Protein AF-A0A661Y9J4-F1 (afdb_monomer)

Mean predicted aligned error: 5.29 Å

pLDDT: mean 91.97, std 9.34, range [61.75, 98.62]

Nearest PDB structures (foldseek):
  5n5e-assembly1_e  TM=8.883E-01  e=1.388E-02  Pyrococcus furiosus COM1
  3k6c-assembly1_A  TM=7.823E-01  e=3.727E-01  Nitrosomonas europaea
  6sv1-assembly1_I  TM=7.881E-01  e=6.707E-01  Rhodospirillum rubrum
  5l8f-assembly1_C  TM=7.891E-01  e=9.541E-01  Rhodospirillum rubrum ATCC 11170
  7ytj-assembly1_A  TM=4.724E-01  e=3.276E+00  Saccharomyces cerevisiae

Solvent-accessible surface area (backbone atoms only — not comparable to full-atom values): 5798 Å² total; per-residue (Å²): 132,57,71,69,60,50,52,54,53,51,45,54,51,48,42,51,48,30,57,48,49,22,53,48,26,47,49,49,22,74,70,44,87,47,66,47,56,18,50,54,24,44,50,54,23,54,52,28,52,56,51,34,54,51,44,51,49,38,44,54,42,30,73,75,70,73,42,74,75,97,76,78,80,77,71,89,74,74,56,66,62,58,55,52,31,52,53,51,44,50,54,52,51,54,52,52,51,50,52,53,52,64,75,72,109

Sequence (105 aa):
MDTKDKVIEVLKTAILIERRGKAFYAQAARQSKSEATRQIFEMMAEEEEAHISFLEEQFRNYVANHEFTSGYSVPEEDDSEVERLIGQVKNEIDAAGYEAAAISA

Radius of gyration: 19.56 Å; Cα contacts (8 Å, |Δi|>4): 69; chains: 1; bounding box: 42×23×64 Å

Secondary structure (DSSP, 8-state):
--HHHHHHHHHHHHHHHHHHHHHHHHHHHHH-S-HHHHHHHHHHHHHHHHHHHHHHHHHHHHHHHS---S--------THHHHHHHHHHHHHHHHHHHHHHHHT-

Foldseek 3Di:
DDPLVVVLVVLVVQLVVLVVLLVVLCVQLVVDPDPLSNVVSNVSSVVSVVVNVQSVQQNVCCVVPVDGDPDDDPPPDPCPSVVVSVVVVVVVVVVVVVVVVVVVD

Structure (mmCIF, N/CA/C/O backbone):
data_AF-A0A661Y9J4-F1
#
_entry.id   AF-A0A661Y9J4-F1
#
loop_
_atom_site.group_PDB
_atom_site.id
_atom_site.type_symbol
_atom_site.label_atom_id
_atom_site.label_alt_id
_atom_site.label_comp_id
_atom_site.label_asym_id
_atom_site.label_entity_id
_atom_site.label_seq_id
_atom_site.pdbx_PDB_ins_code
_atom_site.Cartn_x
_atom_site.Cartn_y
_atom_site.Cartn_z
_atom_s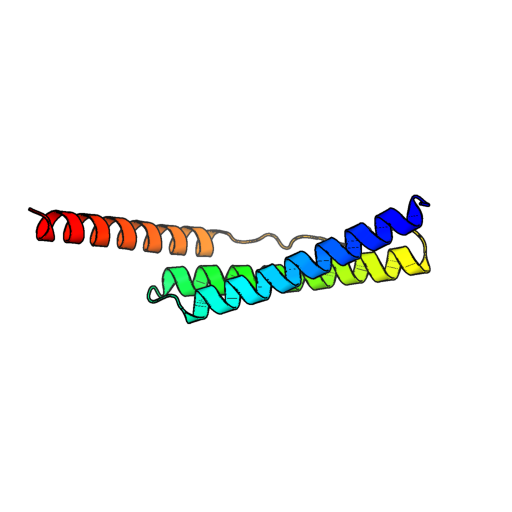ite.occupancy
_atom_site.B_iso_or_equiv
_atom_site.auth_seq_id
_atom_site.auth_comp_id
_atom_site.auth_asym_id
_atom_site.auth_atom_id
_atom_site.pdbx_PDB_model_num
ATOM 1 N N . MET A 1 1 ? 29.491 -2.198 -13.630 1.00 62.72 1 MET A N 1
ATOM 2 C CA . MET A 1 1 ? 28.054 -2.452 -13.841 1.00 62.72 1 MET A CA 1
ATOM 3 C C . MET A 1 1 ? 27.502 -1.281 -14.619 1.00 62.72 1 MET A C 1
ATOM 5 O O . MET A 1 1 ? 27.678 -0.154 -14.156 1.00 62.72 1 MET A O 1
ATOM 9 N N . ASP A 1 2 ? 26.970 -1.549 -15.810 1.00 86.12 2 ASP A N 1
ATOM 10 C CA . ASP A 1 2 ? 26.423 -0.529 -16.706 1.00 86.12 2 ASP A CA 1
ATOM 11 C C . ASP A 1 2 ? 25.211 0.154 -16.043 1.00 86.12 2 ASP A C 1
ATOM 13 O O . ASP A 1 2 ? 24.526 -0.438 -15.206 1.00 86.12 2 ASP A O 1
ATOM 17 N N . THR A 1 3 ? 24.957 1.419 -16.368 1.00 85.31 3 THR A N 1
ATOM 18 C CA . THR A 1 3 ? 23.806 2.172 -15.849 1.00 85.31 3 THR A CA 1
ATOM 19 C C . THR A 1 3 ? 22.494 1.497 -16.246 1.00 85.31 3 THR A C 1
ATOM 21 O O . THR A 1 3 ? 21.569 1.450 -15.439 1.00 85.31 3 THR A O 1
ATOM 24 N N . LYS A 1 4 ? 22.439 0.896 -17.440 1.00 87.44 4 LYS A N 1
ATOM 25 C CA . LYS A 1 4 ? 21.280 0.132 -17.919 1.00 87.44 4 LYS A CA 1
ATOM 26 C C . LYS A 1 4 ? 20.967 -1.067 -17.023 1.00 87.44 4 LYS A C 1
ATOM 28 O O . LYS A 1 4 ? 19.818 -1.245 -16.624 1.00 87.44 4 LYS A 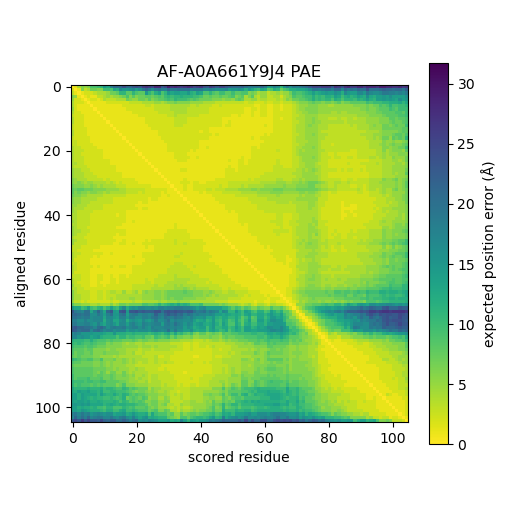O 1
ATOM 33 N N . ASP A 1 5 ? 21.994 -1.827 -16.638 1.00 90.56 5 ASP A N 1
ATOM 34 C CA . ASP A 1 5 ? 21.846 -2.969 -15.728 1.00 90.56 5 ASP A CA 1
ATOM 35 C C . ASP A 1 5 ? 21.308 -2.518 -14.368 1.00 90.56 5 ASP A C 1
ATOM 37 O O . ASP A 1 5 ? 20.441 -3.165 -13.788 1.00 90.56 5 ASP A O 1
ATOM 41 N N . LYS A 1 6 ? 21.778 -1.369 -13.864 1.00 95.31 6 LYS A N 1
ATOM 42 C CA . LYS A 1 6 ? 21.294 -0.820 -12.590 1.00 95.31 6 LYS A CA 1
ATOM 43 C C . LYS A 1 6 ? 19.815 -0.456 -12.645 1.00 95.31 6 LYS A C 1
ATOM 45 O O . LYS A 1 6 ? 19.101 -0.752 -11.694 1.00 95.31 6 LYS A O 1
ATOM 50 N N . VAL A 1 7 ? 19.350 0.165 -13.730 1.00 96.25 7 VAL A N 1
ATOM 51 C CA . VAL A 1 7 ? 17.932 0.538 -13.864 1.00 96.25 7 VAL A CA 1
ATOM 52 C C . VAL A 1 7 ? 17.039 -0.702 -13.897 1.00 96.25 7 VAL A C 1
ATOM 54 O O . VAL A 1 7 ? 16.030 -0.747 -13.196 1.00 96.25 7 VAL A O 1
ATOM 57 N N . ILE A 1 8 ? 17.442 -1.740 -14.633 1.00 97.12 8 ILE A N 1
ATOM 58 C CA . ILE A 1 8 ? 16.733 -3.028 -14.675 1.00 97.12 8 ILE A CA 1
ATOM 59 C C . ILE A 1 8 ? 16.639 -3.645 -13.272 1.00 97.12 8 ILE A C 1
ATOM 61 O O . ILE A 1 8 ? 15.565 -4.091 -12.871 1.00 97.12 8 ILE A O 1
ATOM 65 N N . GLU A 1 9 ? 17.734 -3.661 -12.511 1.00 97.56 9 GLU A N 1
ATOM 66 C CA . GLU A 1 9 ? 17.741 -4.226 -11.156 1.00 97.56 9 GLU A CA 1
ATOM 67 C C . GLU A 1 9 ? 16.900 -3.411 -10.163 1.00 97.56 9 GLU A C 1
ATOM 69 O O . GLU A 1 9 ? 16.209 -3.992 -9.323 1.00 97.56 9 GLU A O 1
ATOM 74 N N . VAL A 1 10 ? 16.884 -2.080 -10.284 1.00 97.88 10 VAL A N 1
ATOM 75 C CA . VAL A 1 10 ? 16.003 -1.217 -9.480 1.00 97.88 10 VAL A CA 1
ATOM 76 C C . VAL A 1 10 ? 14.534 -1.511 -9.781 1.00 97.88 10 VAL A C 1
ATOM 78 O O . VAL A 1 10 ? 13.765 -1.714 -8.847 1.00 97.88 10 VAL A O 1
ATOM 8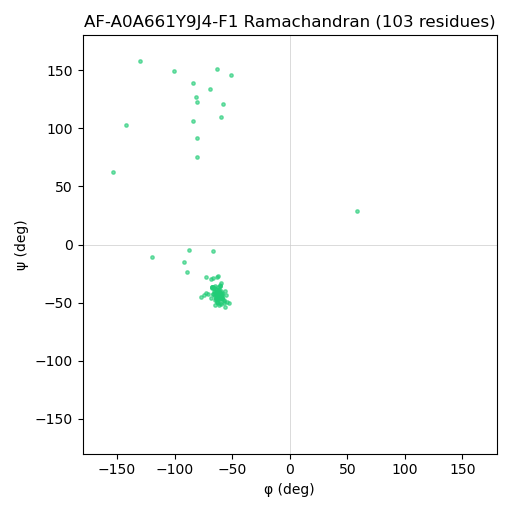1 N N . LEU A 1 11 ? 14.149 -1.620 -11.057 1.00 97.56 11 LEU A N 1
ATOM 82 C CA . LEU A 1 11 ? 12.766 -1.924 -11.442 1.00 97.56 11 LEU A CA 1
ATOM 83 C C . LEU A 1 11 ? 12.321 -3.308 -10.952 1.00 97.56 11 LEU A C 1
ATOM 85 O O . LEU A 1 11 ? 11.239 -3.439 -10.387 1.00 97.56 11 LEU A O 1
ATOM 89 N N . LYS A 1 12 ? 13.170 -4.336 -11.082 1.00 98.19 12 LYS A N 1
ATOM 90 C CA . LYS A 1 12 ? 12.882 -5.670 -10.519 1.00 98.19 12 LYS A CA 1
ATOM 91 C C . LYS A 1 12 ? 12.709 -5.627 -9.004 1.00 98.19 12 LYS A C 1
ATOM 93 O O . LYS A 1 12 ? 11.831 -6.299 -8.467 1.00 98.19 12 LYS A O 1
ATOM 98 N N . THR A 1 13 ? 13.562 -4.864 -8.324 1.00 98.50 13 THR A N 1
ATOM 99 C CA . THR A 1 13 ? 13.502 -4.715 -6.868 1.00 98.50 13 THR A CA 1
ATOM 100 C C . THR A 1 13 ? 12.210 -4.020 -6.452 1.00 98.50 13 THR A C 1
ATOM 102 O O . THR A 1 13 ? 11.547 -4.511 -5.544 1.00 98.50 13 THR A O 1
ATOM 105 N N . ALA A 1 14 ? 11.819 -2.947 -7.144 1.00 98.19 14 ALA A N 1
ATOM 106 C CA . ALA A 1 14 ? 10.564 -2.242 -6.900 1.00 98.19 14 ALA A CA 1
ATOM 107 C C . ALA A 1 14 ? 9.355 -3.175 -7.086 1.00 98.19 14 ALA A C 1
ATOM 109 O O . ALA A 1 14 ? 8.593 -3.365 -6.148 1.00 98.19 14 ALA A O 1
ATOM 110 N N . ILE A 1 15 ? 9.257 -3.886 -8.218 1.00 98.56 15 ILE A N 1
ATOM 111 C CA . ILE A 1 15 ? 8.171 -4.857 -8.472 1.00 98.56 15 ILE A CA 1
ATOM 112 C C . ILE A 1 15 ? 8.099 -5.926 -7.369 1.00 98.56 15 ILE A C 1
ATOM 114 O O . ILE A 1 15 ? 7.017 -6.340 -6.950 1.00 98.56 15 ILE A O 1
ATOM 118 N N . LEU A 1 16 ? 9.250 -6.408 -6.890 1.00 98.62 16 LEU A N 1
ATOM 119 C CA . LEU A 1 16 ? 9.296 -7.386 -5.806 1.00 98.62 16 LEU A CA 1
ATOM 120 C C . LEU A 1 16 ? 8.806 -6.803 -4.473 1.00 98.62 16 LEU A C 1
ATOM 122 O O . LEU A 1 16 ? 8.178 -7.531 -3.703 1.00 98.62 16 LEU A O 1
ATOM 126 N N . ILE A 1 17 ? 9.116 -5.537 -4.188 1.00 98.56 17 ILE A N 1
ATOM 127 C CA . ILE A 1 17 ? 8.626 -4.830 -3.002 1.00 98.56 17 ILE A CA 1
ATOM 128 C C . ILE A 1 17 ? 7.104 -4.706 -3.072 1.00 98.56 17 ILE A C 1
ATOM 130 O O . ILE A 1 17 ? 6.459 -5.177 -2.139 1.00 98.56 17 ILE A O 1
ATOM 134 N N . GLU A 1 18 ? 6.533 -4.252 -4.190 1.00 98.31 18 GLU A N 1
ATOM 135 C CA . GLU A 1 18 ? 5.074 -4.078 -4.292 1.00 98.31 18 GLU A CA 1
ATOM 136 C C . GLU A 1 18 ? 4.329 -5.411 -4.201 1.00 98.31 18 GLU A C 1
ATOM 138 O O . GLU A 1 18 ? 3.343 -5.546 -3.480 1.00 98.31 18 GLU A O 1
ATOM 143 N N . ARG A 1 19 ? 4.852 -6.478 -4.821 1.00 98.56 19 ARG A N 1
ATOM 144 C CA . ARG A 1 19 ? 4.276 -7.829 -4.668 1.00 98.56 19 ARG A CA 1
ATOM 145 C C . ARG A 1 19 ? 4.287 -8.310 -3.216 1.00 98.56 19 ARG A C 1
ATOM 147 O O . ARG A 1 19 ? 3.370 -9.020 -2.796 1.00 98.56 19 ARG A O 1
ATOM 154 N N . ARG A 1 20 ? 5.323 -7.958 -2.447 1.00 98.62 20 ARG A N 1
ATOM 155 C CA . ARG A 1 20 ? 5.387 -8.255 -1.009 1.00 98.62 20 ARG A CA 1
ATOM 156 C C . ARG A 1 20 ? 4.424 -7.371 -0.221 1.00 98.62 20 ARG A C 1
ATOM 158 O O . ARG A 1 20 ? 3.759 -7.909 0.659 1.00 98.62 20 ARG A O 1
ATOM 165 N N . GLY A 1 21 ? 4.327 -6.084 -0.554 1.00 98.44 21 GLY A N 1
ATOM 166 C CA . GLY A 1 21 ? 3.368 -5.134 0.015 1.00 98.44 21 GLY A CA 1
ATOM 167 C C . GLY A 1 21 ? 1.935 -5.627 -0.151 1.00 98.44 21 GLY A C 1
ATOM 168 O O . GLY A 1 21 ? 1.250 -5.871 0.840 1.00 98.44 21 GLY A O 1
ATOM 169 N N . LYS A 1 22 ? 1.534 -5.957 -1.382 1.00 98.56 22 LYS A N 1
ATOM 170 C CA . LYS A 1 22 ? 0.220 -6.536 -1.690 1.00 98.56 22 LYS A CA 1
ATOM 171 C C . LYS A 1 22 ? -0.087 -7.777 -0.854 1.00 98.56 22 LYS A C 1
ATOM 173 O O . LYS A 1 22 ? -1.153 -7.887 -0.249 1.00 98.56 22 LYS A O 1
ATOM 178 N N . ALA A 1 23 ? 0.842 -8.735 -0.808 1.00 98.50 23 ALA A N 1
ATOM 179 C CA . ALA A 1 23 ? 0.658 -9.957 -0.027 1.00 98.50 23 ALA A CA 1
ATOM 180 C C . ALA A 1 23 ? 0.552 -9.673 1.481 1.00 98.50 23 ALA A C 1
ATOM 182 O O . ALA A 1 23 ? -0.253 -10.306 2.170 1.00 98.50 23 ALA A O 1
ATOM 183 N N . PHE A 1 24 ? 1.345 -8.721 1.975 1.00 98.56 24 PHE A N 1
ATOM 184 C CA . PHE A 1 24 ? 1.343 -8.280 3.362 1.00 98.56 24 PHE A CA 1
ATOM 185 C C . PHE A 1 24 ? 0.011 -7.627 3.742 1.00 98.56 24 PHE A C 1
ATOM 187 O O . PHE A 1 24 ? -0.620 -8.084 4.693 1.00 98.56 24 PHE A O 1
ATOM 194 N N . TYR A 1 25 ? -0.467 -6.644 2.976 1.00 98.38 25 TYR A N 1
ATOM 195 C CA . TYR A 1 25 ? -1.739 -5.973 3.244 1.00 98.38 25 TYR A CA 1
ATOM 196 C C . TYR A 1 25 ? -2.928 -6.924 3.115 1.00 98.38 25 TYR A C 1
ATOM 198 O O . TYR A 1 25 ? -3.759 -6.992 4.018 1.00 98.38 25 TYR A O 1
ATOM 206 N N . ALA A 1 26 ? -2.945 -7.794 2.101 1.00 98.38 26 ALA A N 1
ATOM 207 C CA . ALA A 1 26 ? -3.975 -8.825 1.988 1.00 98.38 26 ALA A CA 1
ATOM 208 C C . ALA A 1 26 ? -3.973 -9.788 3.191 1.00 98.38 26 ALA A C 1
ATOM 210 O O . ALA A 1 26 ? -5.020 -10.278 3.616 1.00 98.38 26 ALA A O 1
ATOM 211 N N . GLN A 1 27 ? -2.800 -10.103 3.750 1.00 98.56 27 GLN A N 1
ATOM 212 C CA . GLN A 1 27 ? -2.708 -10.902 4.969 1.00 98.56 27 GLN A CA 1
ATOM 213 C C . GLN A 1 27 ? -3.174 -10.124 6.204 1.00 98.56 27 GLN A C 1
ATOM 215 O O . GLN A 1 27 ? -3.904 -10.692 7.016 1.00 98.56 27 GLN A O 1
ATOM 220 N N . ALA A 1 28 ? -2.787 -8.857 6.337 1.00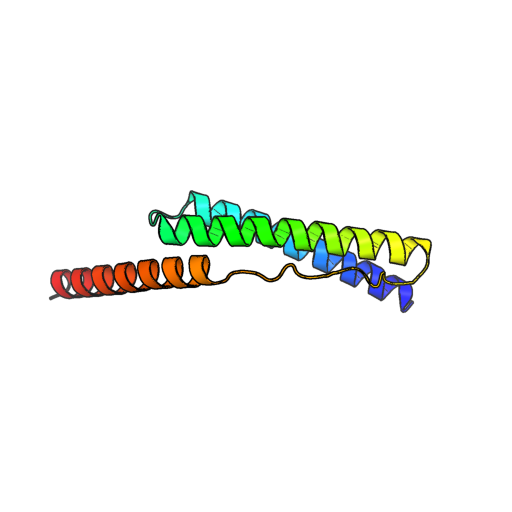 98.19 28 ALA A N 1
ATOM 221 C CA . ALA A 1 28 ? -3.210 -7.985 7.426 1.00 98.19 28 ALA A CA 1
ATOM 222 C C . ALA A 1 28 ? -4.737 -7.808 7.439 1.00 98.19 28 ALA A C 1
ATOM 224 O O . ALA A 1 28 ? -5.360 -7.985 8.486 1.00 98.19 28 ALA A O 1
ATOM 225 N N . ALA A 1 29 ? -5.355 -7.602 6.272 1.00 98.12 29 ALA A N 1
ATOM 226 C CA . ALA A 1 29 ? -6.805 -7.569 6.096 1.00 98.12 29 ALA A CA 1
ATOM 227 C C . ALA A 1 29 ? -7.483 -8.839 6.632 1.00 98.12 29 ALA A C 1
ATOM 229 O O . ALA A 1 29 ? -8.398 -8.760 7.451 1.00 98.12 29 ALA A O 1
ATOM 230 N N . ARG A 1 30 ? -6.985 -10.026 6.247 1.00 98.00 30 ARG A N 1
ATOM 231 C CA . ARG A 1 30 ? -7.522 -11.320 6.716 1.00 98.00 30 ARG A CA 1
ATOM 232 C C . ARG A 1 30 ? -7.378 -11.539 8.223 1.00 98.00 30 ARG A C 1
ATOM 234 O O . ARG A 1 30 ? -8.142 -12.313 8.793 1.00 98.00 30 ARG A O 1
ATOM 241 N N . GLN A 1 31 ? -6.368 -10.940 8.849 1.00 97.69 31 GLN A N 1
ATOM 242 C CA . GLN A 1 31 ? -6.100 -11.087 10.283 1.00 97.69 31 GLN A CA 1
ATOM 243 C C . GLN A 1 31 ? -6.782 -10.007 11.134 1.00 97.69 31 GLN A C 1
ATOM 245 O O . GLN A 1 31 ? -6.887 -10.170 12.352 1.00 97.69 31 GLN A O 1
ATOM 250 N N . SER A 1 32 ? -7.248 -8.921 10.515 1.00 95.94 32 SER A N 1
ATOM 251 C CA . SER A 1 32 ? -7.916 -7.829 11.213 1.00 95.94 32 SER A CA 1
ATOM 252 C C . SER A 1 32 ? -9.283 -8.259 11.743 1.00 95.94 32 SER A C 1
ATOM 254 O O . SER A 1 32 ? -10.096 -8.852 11.036 1.00 95.94 32 SER A O 1
ATOM 256 N N . LYS A 1 33 ? -9.554 -7.909 13.004 1.00 94.56 33 LYS A N 1
ATOM 257 C CA . LYS A 1 33 ? -10.879 -8.057 13.627 1.00 94.56 33 LYS A CA 1
ATOM 258 C C . LYS A 1 33 ? -11.766 -6.828 13.418 1.00 94.56 33 LYS A C 1
ATOM 260 O O . LYS A 1 33 ? -12.982 -6.950 13.491 1.00 94.56 33 LYS A O 1
ATOM 265 N N . SER A 1 34 ? -11.153 -5.669 13.183 1.00 96.31 34 SER A N 1
ATOM 266 C CA . SER A 1 34 ? -11.846 -4.421 12.871 1.00 96.31 34 SER A CA 1
ATOM 267 C C . SER A 1 34 ? -12.216 -4.416 11.394 1.00 96.31 34 SER A C 1
ATOM 269 O O . SER A 1 34 ? -11.356 -4.637 10.534 1.00 96.31 34 SER A O 1
ATOM 271 N N . GLU A 1 35 ? -13.492 -4.176 11.101 1.00 96.00 35 GLU A N 1
ATOM 272 C CA . GLU A 1 35 ? -13.978 -4.049 9.729 1.00 96.00 35 GLU A CA 1
ATOM 273 C C . GLU A 1 35 ? -13.378 -2.826 9.032 1.00 96.00 35 GLU A C 1
ATOM 275 O O . GLU A 1 35 ? -12.908 -2.961 7.906 1.00 96.00 35 GLU A O 1
ATOM 280 N N . ALA A 1 36 ? -13.284 -1.685 9.722 1.00 95.19 36 ALA A N 1
ATOM 281 C CA . ALA A 1 36 ? -12.679 -0.479 9.164 1.00 95.19 36 ALA A CA 1
ATOM 282 C C . ALA A 1 36 ? -11.190 -0.684 8.843 1.00 95.19 36 ALA A C 1
ATOM 284 O O . ALA A 1 36 ? -10.726 -0.349 7.756 1.00 95.19 36 ALA A O 1
ATOM 285 N N . THR A 1 37 ? -10.444 -1.320 9.753 1.00 95.88 37 THR A N 1
ATOM 286 C CA . THR A 1 37 ? -9.025 -1.643 9.525 1.00 95.88 37 THR A CA 1
ATOM 287 C C . THR A 1 37 ? -8.852 -2.661 8.395 1.00 95.88 37 THR A C 1
ATOM 289 O O . THR A 1 37 ? -7.912 -2.566 7.608 1.00 95.88 37 THR A O 1
ATOM 292 N N . ARG A 1 38 ? -9.760 -3.642 8.293 1.00 97.94 38 ARG A N 1
ATOM 293 C CA . ARG A 1 38 ? -9.752 -4.628 7.206 1.00 97.94 38 ARG A CA 1
ATOM 294 C C . ARG A 1 38 ? -9.942 -3.948 5.851 1.00 97.94 38 ARG A C 1
ATOM 296 O O . ARG A 1 38 ? -9.158 -4.230 4.955 1.00 97.94 38 ARG A O 1
ATOM 303 N N . GLN A 1 39 ? -10.912 -3.042 5.742 1.00 96.75 39 GLN A N 1
ATOM 304 C CA . GLN A 1 39 ? -11.184 -2.289 4.515 1.00 96.75 39 GLN A CA 1
ATOM 305 C C . GLN A 1 39 ? -9.985 -1.433 4.096 1.00 96.75 39 GLN A C 1
ATOM 307 O O . GLN A 1 39 ? -9.583 -1.498 2.942 1.00 96.75 39 GLN A O 1
ATOM 312 N N . ILE A 1 40 ? -9.337 -0.732 5.034 1.00 95.88 40 ILE A N 1
ATOM 313 C CA . ILE A 1 40 ? -8.109 0.028 4.734 1.00 95.88 40 ILE A CA 1
ATOM 314 C C . ILE A 1 40 ? -7.026 -0.890 4.152 1.00 95.88 40 ILE A C 1
ATOM 316 O O . ILE A 1 40 ? -6.433 -0.574 3.127 1.00 95.88 40 ILE A O 1
ATOM 320 N N . PHE A 1 41 ? -6.767 -2.047 4.767 1.00 97.69 41 PHE A N 1
ATOM 321 C CA . PHE A 1 41 ? -5.758 -2.973 4.243 1.00 97.69 41 PHE A CA 1
ATOM 322 C C . PHE A 1 41 ? -6.151 -3.619 2.907 1.00 97.69 41 PHE A C 1
ATOM 324 O O . PHE A 1 41 ? -5.267 -3.949 2.120 1.00 97.69 41 PHE A O 1
ATOM 331 N N . GLU A 1 42 ? -7.441 -3.820 2.641 1.00 97.25 42 GLU A N 1
ATOM 332 C CA . GLU A 1 42 ? -7.926 -4.272 1.331 1.00 97.25 42 GLU A CA 1
ATOM 333 C C . GLU A 1 42 ? -7.643 -3.208 0.262 1.00 97.25 42 GLU A C 1
ATOM 335 O O . GLU A 1 42 ? -7.019 -3.541 -0.744 1.00 97.25 42 GLU A O 1
ATOM 340 N N . MET A 1 43 ? -7.970 -1.938 0.530 1.00 94.56 43 MET A N 1
ATOM 341 C CA . MET A 1 43 ? -7.675 -0.810 -0.366 1.00 94.56 43 MET A CA 1
ATOM 342 C C . MET A 1 43 ? -6.176 -0.700 -0.665 1.00 94.56 43 MET A C 1
ATOM 344 O O . MET A 1 43 ? -5.776 -0.701 -1.825 1.00 94.56 43 MET A O 1
ATOM 348 N N . MET A 1 44 ? -5.326 -0.745 0.367 1.00 95.56 44 MET A N 1
ATOM 349 C CA . MET A 1 44 ? -3.871 -0.717 0.177 1.00 95.56 44 MET A CA 1
ATOM 350 C C . MET A 1 44 ? -3.378 -1.897 -0.675 1.00 95.56 44 MET A C 1
ATOM 352 O O . MET A 1 44 ? -2.510 -1.740 -1.523 1.00 95.56 44 MET A O 1
ATOM 356 N N . ALA A 1 45 ? -3.923 -3.105 -0.488 1.00 96.69 45 ALA A N 1
ATOM 357 C CA . ALA A 1 45 ? -3.543 -4.257 -1.309 1.00 96.69 45 ALA A CA 1
ATOM 358 C C . ALA A 1 45 ? -3.974 -4.116 -2.784 1.00 96.69 45 ALA A C 1
ATOM 360 O O . ALA A 1 45 ? -3.336 -4.705 -3.664 1.00 96.69 45 ALA A O 1
ATOM 361 N N . GLU A 1 46 ? -5.063 -3.391 -3.046 1.00 94.38 46 GLU A N 1
ATOM 362 C CA . GLU A 1 46 ? -5.546 -3.073 -4.391 1.00 94.38 46 GLU A CA 1
ATOM 363 C C . GLU A 1 46 ? -4.679 -2.002 -5.066 1.00 94.38 46 GLU A C 1
ATOM 365 O O . GLU A 1 46 ? -4.282 -2.201 -6.216 1.00 94.38 46 GLU A O 1
ATOM 370 N N . GLU A 1 47 ? -4.295 -0.946 -4.346 1.00 92.81 47 GLU A N 1
ATOM 371 C CA . GLU A 1 47 ? -3.357 0.084 -4.822 1.00 92.81 47 GLU A CA 1
ATOM 372 C C . GLU A 1 47 ? -2.028 -0.529 -5.288 1.00 92.81 47 GLU A C 1
ATOM 374 O O . GLU A 1 47 ? -1.544 -0.233 -6.385 1.00 92.81 47 GLU A O 1
ATOM 379 N N . GLU A 1 48 ? -1.478 -1.483 -4.526 1.00 96.50 48 GLU A N 1
ATOM 380 C CA . GLU A 1 48 ? -0.230 -2.149 -4.913 1.00 96.50 48 GLU A CA 1
ATOM 381 C C . GLU A 1 48 ? -0.339 -2.924 -6.235 1.00 96.50 48 GLU A C 1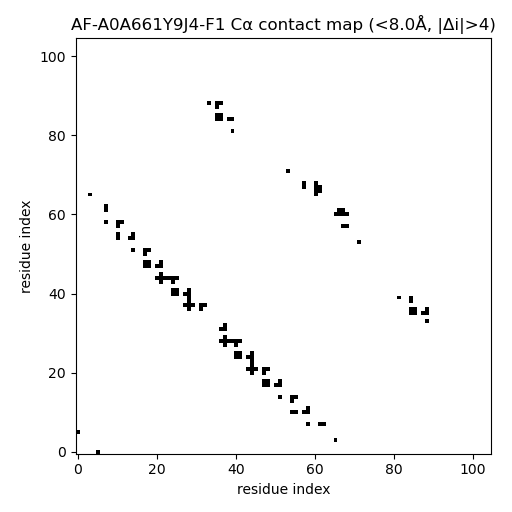
ATOM 383 O O . GLU A 1 48 ? 0.654 -3.083 -6.944 1.00 96.50 48 GLU A O 1
ATOM 388 N N . GLU A 1 49 ? -1.527 -3.397 -6.629 1.00 94.75 49 GLU A N 1
ATOM 389 C CA . GLU A 1 49 ? -1.704 -4.028 -7.945 1.00 94.75 49 GLU A CA 1
ATOM 390 C C . GLU A 1 49 ? -1.549 -3.019 -9.090 1.00 94.75 49 GLU A C 1
ATOM 392 O O . GLU A 1 49 ? -0.975 -3.345 -10.138 1.00 94.75 49 GLU A O 1
ATOM 397 N N . ALA A 1 50 ? -2.022 -1.787 -8.887 1.00 91.50 50 ALA A N 1
ATOM 398 C CA . ALA A 1 50 ? -1.842 -0.705 -9.844 1.00 91.50 50 ALA A CA 1
ATOM 399 C C . ALA A 1 50 ? -0.358 -0.312 -9.943 1.00 91.50 50 ALA A C 1
ATOM 401 O O . ALA A 1 50 ? 0.177 -0.207 -11.053 1.00 91.50 50 ALA A O 1
ATOM 402 N N . HIS A 1 51 ? 0.344 -0.223 -8.807 1.00 94.25 51 HIS A N 1
ATOM 403 C CA . HIS A 1 51 ? 1.792 0.009 -8.769 1.00 94.25 51 HIS A CA 1
ATOM 404 C C . HIS A 1 51 ? 2.582 -1.094 -9.486 1.00 94.25 51 HIS A C 1
ATOM 406 O O . HIS A 1 51 ? 3.448 -0.797 -10.313 1.00 94.25 51 HIS A O 1
ATOM 412 N N . ILE A 1 52 ? 2.264 -2.371 -9.234 1.00 96.38 52 ILE A N 1
ATOM 413 C CA . ILE A 1 52 ? 2.885 -3.515 -9.921 1.00 96.38 52 ILE A CA 1
ATOM 414 C C . ILE A 1 52 ? 2.692 -3.387 -11.431 1.00 96.38 52 ILE A C 1
ATOM 416 O O . ILE A 1 52 ? 3.662 -3.486 -12.183 1.00 96.38 52 ILE A O 1
ATOM 420 N N . SER A 1 53 ? 1.458 -3.143 -11.872 1.00 94.25 53 SER A N 1
ATOM 421 C CA . SER A 1 53 ? 1.121 -3.031 -13.294 1.00 94.25 53 SER A CA 1
ATOM 422 C C . SER A 1 53 ? 1.912 -1.912 -13.972 1.00 94.25 53 SER A C 1
ATOM 424 O O . SER A 1 53 ? 2.497 -2.122 -15.040 1.00 94.25 53 SER A O 1
ATOM 426 N N . PHE A 1 54 ? 1.996 -0.751 -13.316 1.00 93.88 54 PHE A N 1
ATOM 427 C CA . PHE A 1 54 ? 2.781 0.388 -13.777 1.00 93.88 54 PHE A CA 1
ATOM 428 C C . PHE A 1 54 ? 4.274 0.055 -13.876 1.00 93.88 54 PHE A C 1
ATOM 430 O O . PHE A 1 54 ? 4.889 0.244 -14.927 1.00 93.88 54 PHE A O 1
ATOM 437 N N . LEU A 1 55 ? 4.871 -0.487 -12.813 1.00 95.88 55 LEU A N 1
ATOM 438 C CA . LEU A 1 55 ? 6.298 -0.809 -12.786 1.00 95.88 55 LEU A CA 1
ATOM 439 C C . LEU A 1 55 ? 6.665 -1.900 -13.796 1.00 95.88 55 LEU A C 1
ATOM 441 O O . LEU A 1 55 ? 7.734 -1.841 -14.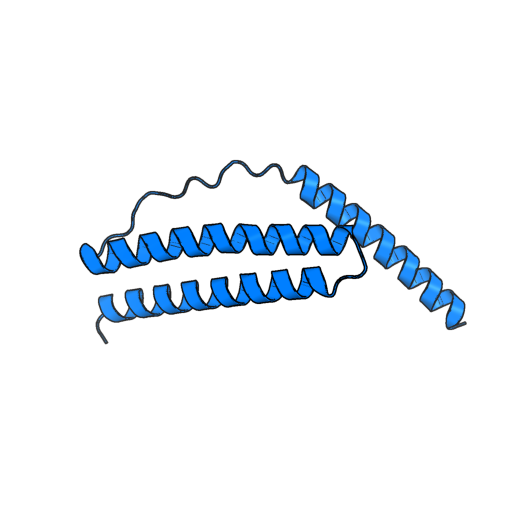406 1.00 95.88 55 LEU A O 1
ATOM 445 N N . GLU A 1 56 ? 5.790 -2.882 -14.011 1.00 96.25 56 GLU A N 1
ATOM 446 C CA . GLU A 1 56 ? 5.983 -3.902 -15.039 1.00 96.25 56 GLU A CA 1
ATOM 447 C C . GLU A 1 56 ? 5.925 -3.316 -16.454 1.00 96.25 56 GLU A C 1
ATOM 449 O O . GLU A 1 56 ? 6.689 -3.744 -17.324 1.00 96.25 56 GLU A O 1
ATOM 454 N N . GLU A 1 57 ? 5.059 -2.331 -16.703 1.00 95.12 57 GLU A N 1
ATOM 455 C CA . GLU A 1 57 ? 5.056 -1.588 -17.965 1.00 95.12 57 GLU A CA 1
ATOM 456 C C . GLU A 1 57 ? 6.367 -0.825 -18.161 1.00 95.12 57 GLU A C 1
ATOM 458 O O . GLU A 1 57 ? 7.014 -0.987 -19.202 1.00 95.12 57 GLU A O 1
ATOM 463 N N . GLN A 1 58 ? 6.805 -0.078 -17.144 1.00 95.44 58 GLN A N 1
ATOM 464 C CA . GLN A 1 58 ? 8.074 0.648 -17.189 1.00 95.44 58 GLN A CA 1
ATOM 465 C C . GLN A 1 58 ? 9.254 -0.296 -17.425 1.00 95.44 58 GLN A C 1
ATOM 467 O O . GLN A 1 58 ? 10.126 -0.012 -18.245 1.00 95.44 58 GLN A O 1
ATOM 472 N N . PHE A 1 59 ? 9.263 -1.456 -16.767 1.00 96.62 59 PHE A N 1
ATOM 473 C CA . PHE A 1 59 ? 10.274 -2.488 -16.968 1.00 96.62 59 PHE A CA 1
ATOM 474 C C . PHE A 1 59 ? 10.300 -2.996 -18.409 1.00 96.62 59 PHE A C 1
ATOM 476 O O . PHE A 1 59 ? 11.365 -3.018 -19.030 1.00 96.62 59 PHE A O 1
ATOM 483 N N . ARG A 1 60 ? 9.141 -3.375 -18.966 1.00 96.12 60 ARG A N 1
ATOM 484 C CA . ARG A 1 60 ? 9.049 -3.851 -20.355 1.00 96.12 60 ARG A CA 1
ATOM 485 C C . ARG A 1 60 ? 9.542 -2.792 -21.338 1.00 96.12 60 ARG A C 1
ATOM 487 O O . ARG A 1 60 ? 10.334 -3.120 -22.222 1.00 96.12 60 ARG A O 1
ATOM 494 N N . ASN A 1 61 ? 9.120 -1.539 -21.168 1.00 95.62 61 ASN A N 1
ATOM 495 C CA . ASN A 1 61 ? 9.523 -0.456 -22.060 1.00 95.62 61 ASN A CA 1
ATOM 496 C C . ASN A 1 61 ? 11.021 -0.148 -21.944 1.00 95.62 61 ASN A C 1
ATOM 498 O O . ASN A 1 61 ? 11.701 -0.012 -22.959 1.00 95.62 61 ASN A O 1
ATOM 502 N N . TYR A 1 62 ? 11.566 -0.117 -20.728 1.00 95.88 62 TYR A N 1
ATOM 503 C CA . TYR A 1 62 ? 12.979 0.180 -20.513 1.00 95.88 62 TYR A CA 1
ATOM 504 C C . TYR A 1 62 ? 13.902 -0.925 -21.047 1.00 95.88 62 TYR A C 1
ATOM 506 O O . TYR A 1 62 ? 14.967 -0.640 -21.599 1.00 95.88 62 TYR A O 1
ATOM 514 N N . VAL A 1 63 ? 13.502 -2.194 -20.925 1.00 95.69 63 VAL A N 1
ATOM 515 C CA . VAL A 1 63 ? 14.259 -3.319 -21.498 1.00 95.69 63 VAL A CA 1
ATOM 516 C C . VAL A 1 63 ? 14.259 -3.268 -23.028 1.00 95.69 63 VAL A C 1
ATOM 518 O O . VAL A 1 63 ? 15.293 -3.543 -23.633 1.00 95.69 63 VAL A O 1
ATOM 521 N N . ALA A 1 64 ? 13.133 -2.911 -23.651 1.00 95.50 64 ALA A N 1
ATOM 522 C CA . ALA A 1 64 ? 13.006 -2.867 -25.107 1.00 95.50 64 ALA A CA 1
ATOM 523 C C . ALA A 1 64 ? 13.659 -1.624 -25.733 1.00 95.50 64 ALA A C 1
ATOM 525 O O . ALA A 1 64 ? 14.375 -1.734 -26.727 1.00 95.50 64 ALA A O 1
ATOM 526 N N . ASN A 1 65 ? 13.413 -0.453 -25.144 1.00 94.75 65 ASN A N 1
ATOM 527 C CA . ASN A 1 65 ? 13.672 0.845 -25.767 1.00 94.75 65 ASN A CA 1
ATOM 528 C C . ASN A 1 65 ? 14.677 1.705 -24.988 1.00 94.75 65 ASN A C 1
ATOM 530 O O . ASN A 1 65 ? 15.136 2.716 -25.506 1.00 94.75 65 ASN A O 1
ATOM 534 N N . HIS A 1 66 ? 15.043 1.316 -23.760 1.00 93.69 66 HIS A N 1
ATOM 535 C CA . HIS A 1 66 ? 15.843 2.129 -22.830 1.00 93.69 66 HIS A CA 1
ATOM 536 C C . HIS A 1 66 ? 15.215 3.483 -22.474 1.00 93.69 66 HIS A C 1
ATOM 538 O O . HIS A 1 66 ? 15.917 4.432 -22.124 1.00 93.69 66 HIS A O 1
ATOM 544 N N . GLU A 1 67 ? 13.887 3.544 -22.514 1.00 92.88 67 GLU A N 1
ATOM 545 C CA . GLU A 1 67 ? 13.088 4.728 -22.215 1.00 92.88 67 GLU A CA 1
ATOM 546 C C . GLU A 1 67 ? 11.973 4.378 -21.221 1.00 92.88 67 GLU A C 1
ATOM 548 O O . GLU A 1 67 ? 11.571 3.219 -21.092 1.00 92.88 67 GLU A O 1
ATOM 553 N N . PHE A 1 68 ? 11.464 5.383 -20.514 1.00 92.81 68 PHE A N 1
ATOM 554 C CA . PHE A 1 68 ? 10.277 5.276 -19.660 1.00 92.81 68 PHE A CA 1
ATOM 555 C C . PHE A 1 68 ? 9.062 5.856 -20.388 1.00 92.81 68 PHE A C 1
ATOM 557 O O . PHE A 1 68 ? 9.218 6.772 -21.198 1.00 92.81 68 PHE A O 1
ATOM 564 N N . THR A 1 69 ? 7.862 5.340 -20.115 1.00 90.06 69 THR A N 1
ATOM 565 C CA . THR A 1 69 ? 6.633 5.888 -20.708 1.00 90.06 69 THR A CA 1
ATOM 566 C C . THR A 1 69 ? 6.150 7.085 -19.882 1.00 90.06 69 THR A C 1
ATOM 568 O O . THR A 1 69 ? 6.184 7.066 -18.652 1.00 90.06 69 THR A O 1
ATOM 571 N N . SER A 1 70 ? 5.693 8.159 -20.539 1.00 75.75 70 SER A N 1
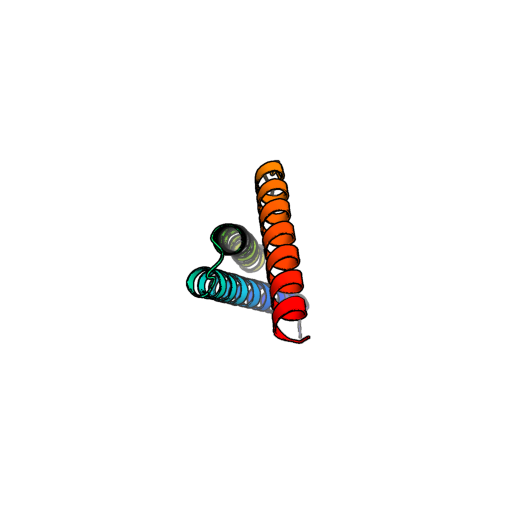ATOM 572 C CA . SER A 1 70 ? 4.978 9.249 -19.859 1.00 75.75 70 SER A CA 1
ATOM 573 C C . SER A 1 70 ? 3.522 8.823 -19.668 1.00 75.75 70 SER A C 1
ATOM 575 O O . SER A 1 70 ? 2.643 9.200 -20.442 1.00 75.75 70 SER A O 1
ATOM 577 N N . GLY A 1 71 ? 3.278 7.936 -18.712 1.00 64.69 71 GLY A N 1
ATOM 578 C CA . GLY A 1 71 ? 2.004 7.230 -18.642 1.00 64.69 71 GLY A CA 1
ATOM 579 C C . GLY A 1 7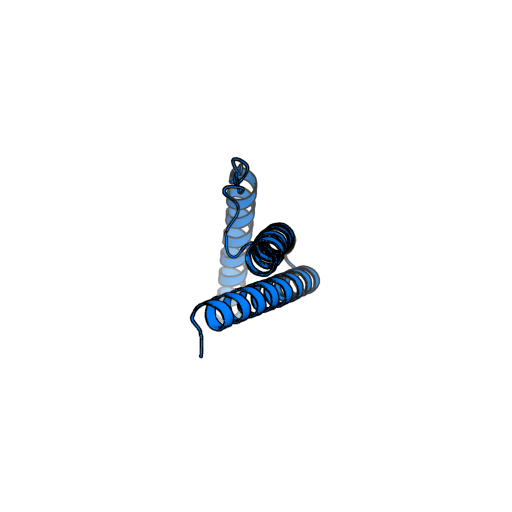1 ? 1.665 6.784 -17.239 1.00 64.69 71 GLY A C 1
ATOM 580 O O . GLY A 1 71 ? 1.549 5.594 -16.988 1.00 64.69 71 GLY A O 1
ATOM 581 N N . TYR A 1 72 ? 1.498 7.734 -16.325 1.00 64.38 72 TYR A N 1
ATOM 582 C CA . TYR A 1 72 ? 0.653 7.485 -15.167 1.00 64.38 72 TYR A CA 1
ATOM 583 C C . TYR A 1 72 ? -0.121 8.752 -14.835 1.00 64.38 72 TYR A C 1
ATOM 585 O O . TYR A 1 72 ? 0.424 9.719 -14.306 1.00 64.38 72 TYR A O 1
ATOM 593 N N . SER A 1 73 ? -1.394 8.770 -15.214 1.00 62.91 73 SER A N 1
ATOM 594 C CA . SER A 1 73 ? -2.368 9.623 -14.552 1.00 62.91 73 SER A CA 1
ATOM 595 C C . SER A 1 73 ? -2.831 8.845 -13.332 1.00 62.91 73 SER A C 1
ATOM 597 O O . SER A 1 73 ? -3.554 7.861 -13.491 1.00 62.91 73 SER A O 1
ATOM 599 N N . VAL A 1 74 ? -2.394 9.256 -12.141 1.00 61.97 74 VAL A N 1
ATOM 600 C CA . VAL A 1 74 ? -3.095 8.852 -10.920 1.00 61.97 74 VAL A CA 1
ATOM 601 C C . VAL A 1 74 ? -4.533 9.348 -11.114 1.00 61.97 74 VAL A C 1
ATOM 603 O O . VAL A 1 74 ? -4.702 10.535 -11.421 1.00 61.97 74 VAL A O 1
ATOM 606 N N . PRO A 1 75 ? -5.555 8.476 -11.084 1.00 61.75 75 PRO A N 1
ATOM 607 C CA . PRO A 1 75 ? -6.934 8.943 -11.003 1.00 61.75 75 PRO A CA 1
ATOM 608 C C . PRO A 1 75 ? -7.036 9.941 -9.842 1.00 61.75 75 PRO A C 1
ATOM 610 O O . PRO A 1 75 ? -6.318 9.789 -8.860 1.00 61.75 75 PRO A O 1
ATOM 613 N N . GLU A 1 76 ? -7.870 10.978 -9.933 1.00 62.00 76 GLU A N 1
ATOM 614 C CA . GLU A 1 76 ? -8.171 11.755 -8.724 1.00 62.00 76 GLU A CA 1
ATOM 615 C C . GLU A 1 76 ? -8.794 10.792 -7.706 1.00 62.00 76 GLU A C 1
ATOM 617 O O . GLU A 1 76 ? -9.887 10.269 -7.933 1.00 62.00 76 GLU A O 1
ATOM 622 N N . GLU A 1 77 ? -8.053 10.494 -6.641 1.00 67.94 77 GLU A N 1
ATOM 623 C CA . GLU A 1 77 ? -8.512 9.629 -5.564 1.00 67.94 77 GLU A CA 1
ATOM 624 C C . GLU A 1 77 ? -9.396 10.461 -4.630 1.00 67.94 77 GLU A C 1
ATOM 626 O O . GLU A 1 77 ? -9.021 11.533 -4.152 1.00 67.94 77 GLU A O 1
ATOM 631 N N . ASP A 1 78 ? -10.634 10.002 -4.449 1.00 76.56 78 ASP A N 1
ATOM 632 C CA . ASP A 1 78 ? -11.544 10.547 -3.451 1.00 76.56 78 ASP A CA 1
ATOM 633 C C . ASP A 1 78 ? -11.185 9.937 -2.092 1.00 76.56 78 ASP A C 1
ATOM 635 O O . ASP A 1 78 ? -11.688 8.881 -1.702 1.00 76.56 78 ASP A O 1
ATOM 639 N N . ASP A 1 79 ? -10.309 10.627 -1.365 1.00 83.12 79 ASP A N 1
ATOM 640 C CA . ASP A 1 79 ? -9.822 10.196 -0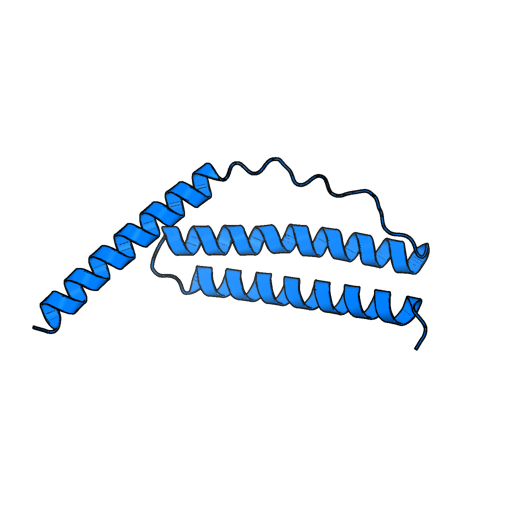.052 1.00 83.12 79 ASP A CA 1
ATOM 641 C C . ASP A 1 79 ? -10.913 10.189 1.035 1.00 83.12 79 ASP A C 1
ATOM 643 O O . ASP A 1 79 ? -10.664 9.743 2.160 1.00 83.12 79 ASP A O 1
ATOM 647 N N . SER A 1 80 ? -12.135 10.659 0.747 1.00 87.69 80 SER A N 1
ATOM 648 C CA . SER A 1 80 ? -13.197 10.779 1.755 1.00 87.69 80 SER A CA 1
ATOM 649 C C . SER A 1 80 ? -13.562 9.441 2.405 1.00 87.69 80 SER A C 1
ATOM 651 O O . SER A 1 80 ? -13.882 9.392 3.600 1.00 87.69 80 SER A O 1
ATOM 653 N N . GLU A 1 81 ? -13.474 8.335 1.661 1.00 88.31 81 GLU A N 1
ATOM 654 C CA . GLU A 1 81 ? -13.691 6.999 2.210 1.00 88.31 81 GLU A CA 1
ATOM 655 C C . GLU A 1 81 ? -12.571 6.600 3.178 1.00 88.31 81 GLU A C 1
ATOM 657 O O . GLU A 1 81 ? -12.859 6.158 4.296 1.00 88.31 81 GLU A O 1
ATOM 662 N N . VAL A 1 82 ? -11.310 6.831 2.802 1.00 88.88 82 VAL A N 1
ATOM 663 C CA . VAL A 1 82 ? -10.147 6.569 3.660 1.00 88.88 82 VAL A CA 1
ATOM 664 C C . VAL A 1 82 ? -10.233 7.405 4.935 1.00 88.88 82 VAL A C 1
ATOM 666 O O . VAL A 1 82 ? -10.093 6.870 6.035 1.00 88.88 82 VAL A O 1
ATOM 669 N N . GLU A 1 83 ? -10.542 8.698 4.828 1.00 92.31 83 GLU A N 1
ATOM 670 C CA . GLU A 1 83 ? -10.701 9.584 5.985 1.00 92.31 83 GLU A CA 1
ATOM 671 C C . GLU A 1 83 ? -11.790 9.086 6.945 1.00 92.31 83 GLU A C 1
ATOM 673 O O . GLU A 1 83 ? -11.585 9.045 8.167 1.00 92.31 83 GLU A O 1
ATOM 678 N N . ARG A 1 84 ? -12.935 8.647 6.405 1.00 94.69 84 ARG A N 1
ATOM 679 C CA . ARG A 1 84 ? -14.029 8.070 7.195 1.00 94.69 84 ARG A CA 1
ATOM 680 C C . ARG A 1 84 ? -13.581 6.806 7.929 1.00 94.69 84 ARG A C 1
ATOM 682 O O . ARG A 1 84 ? -13.874 6.664 9.120 1.00 94.69 84 ARG A O 1
ATOM 689 N N . LEU A 1 85 ? -12.881 5.898 7.248 1.00 94.69 85 LEU A N 1
ATOM 690 C CA . LEU A 1 85 ? -12.378 4.651 7.834 1.00 94.69 85 LEU A CA 1
ATOM 691 C C . LEU A 1 85 ? -11.336 4.919 8.923 1.00 94.69 85 LEU A C 1
ATOM 693 O O . LEU A 1 85 ? -11.413 4.344 10.009 1.00 94.69 85 LEU A O 1
ATOM 697 N N . ILE A 1 86 ? -10.417 5.856 8.691 1.00 93.75 86 ILE A N 1
ATOM 698 C CA . ILE A 1 86 ? -9.424 6.276 9.686 1.00 93.75 86 ILE A CA 1
ATOM 699 C C . ILE A 1 86 ? -10.104 6.867 10.925 1.00 93.75 86 ILE A C 1
ATOM 701 O O . ILE A 1 86 ? -9.678 6.600 12.051 1.00 93.75 86 ILE A O 1
ATOM 705 N N . GLY A 1 87 ? -11.184 7.633 10.747 1.00 94.62 87 GLY A N 1
ATOM 706 C CA . GLY A 1 87 ? -12.012 8.108 11.856 1.00 94.62 87 GLY A CA 1
ATOM 707 C C . GLY A 1 87 ? -12.606 6.967 12.689 1.00 94.62 87 GLY A C 1
ATOM 708 O O . GLY A 1 87 ? -12.570 7.019 13.918 1.00 94.62 87 GLY A O 1
ATOM 709 N N . GLN A 1 88 ? -13.102 5.909 12.040 1.00 95.25 88 GLN A N 1
ATOM 710 C CA . GLN A 1 88 ? -13.629 4.724 12.729 1.00 95.25 88 GLN A CA 1
ATOM 711 C C . GLN A 1 88 ? -12.540 3.989 13.517 1.00 95.25 88 GLN A C 1
ATOM 713 O O . GLN A 1 88 ? -12.740 3.701 14.695 1.00 95.25 88 GLN A O 1
ATOM 718 N N . VAL A 1 89 ? -11.368 3.772 12.916 1.00 95.00 89 VAL A N 1
ATOM 719 C CA . VAL A 1 89 ? -10.240 3.105 13.586 1.00 95.00 89 VAL A CA 1
ATOM 720 C C . VAL A 1 89 ? -9.760 3.892 14.808 1.00 95.00 89 VAL A C 1
ATOM 722 O O . VAL A 1 89 ? -9.499 3.298 15.852 1.00 95.00 89 VAL A O 1
ATOM 725 N N . LYS A 1 90 ? -9.687 5.228 14.729 1.00 94.88 90 LYS A N 1
ATOM 726 C CA . LYS A 1 90 ? -9.333 6.069 15.889 1.00 94.88 90 LYS A CA 1
ATOM 727 C C . LYS A 1 90 ? -10.304 5.869 17.054 1.00 94.88 90 LYS A C 1
ATOM 729 O O . LYS A 1 90 ? -9.860 5.635 18.173 1.00 94.88 90 LYS A O 1
ATOM 734 N N . ASN A 1 91 ? -11.609 5.877 16.779 1.00 94.31 91 ASN A N 1
ATOM 735 C CA . ASN A 1 91 ? -12.626 5.657 17.809 1.00 94.31 91 ASN A CA 1
ATOM 736 C C . ASN A 1 91 ? -12.514 4.262 18.450 1.00 94.31 91 ASN A C 1
ATOM 738 O O . ASN A 1 91 ? -12.680 4.127 19.661 1.00 94.31 91 ASN A O 1
ATOM 742 N N . GLU A 1 92 ? -12.221 3.228 17.657 1.00 94.62 92 GLU A N 1
ATOM 743 C CA . GLU A 1 92 ? -12.005 1.865 18.162 1.00 94.62 92 GLU A CA 1
ATOM 744 C C . GLU A 1 92 ? -10.770 1.777 19.074 1.00 94.62 92 GLU A C 1
ATOM 746 O O . GLU A 1 92 ? -10.824 1.134 20.124 1.00 94.62 92 GLU A O 1
ATOM 751 N N . ILE A 1 93 ? -9.673 2.446 18.703 1.00 93.56 93 ILE A N 1
ATOM 752 C CA . ILE A 1 93 ? -8.447 2.510 19.512 1.00 93.56 93 ILE A CA 1
ATOM 753 C C . ILE A 1 93 ? -8.711 3.223 20.841 1.00 93.56 93 ILE A C 1
ATOM 755 O O . ILE A 1 93 ? -8.314 2.714 21.891 1.00 93.56 93 ILE A O 1
ATOM 759 N N . ASP A 1 94 ? -9.399 4.364 20.809 1.00 94.19 94 ASP A N 1
ATOM 760 C CA . ASP A 1 94 ? -9.720 5.135 22.013 1.00 94.19 94 ASP A CA 1
ATOM 761 C C . ASP A 1 94 ? -10.610 4.329 22.974 1.00 94.19 94 ASP A C 1
ATOM 763 O O . ASP A 1 94 ? -10.352 4.290 24.182 1.00 94.19 94 ASP A O 1
ATOM 767 N N . ALA A 1 95 ? -11.617 3.623 22.443 1.00 91.62 95 ALA A N 1
ATOM 768 C CA . ALA A 1 95 ? -12.489 2.752 23.228 1.00 91.62 95 ALA A CA 1
ATOM 769 C C . ALA A 1 95 ? -11.708 1.601 23.886 1.00 91.62 95 ALA A C 1
ATOM 771 O O . ALA A 1 95 ? -11.786 1.418 25.103 1.00 91.62 95 ALA A O 1
ATOM 772 N N . ALA A 1 96 ? -10.893 0.876 23.113 1.00 91.69 96 ALA A N 1
ATOM 773 C CA . ALA A 1 96 ? -10.074 -0.218 23.633 1.00 91.69 96 ALA A CA 1
ATOM 774 C C . ALA A 1 96 ? -9.056 0.266 24.682 1.00 91.69 96 ALA A C 1
ATOM 776 O O . ALA A 1 96 ? -8.805 -0.420 25.674 1.00 91.69 96 ALA A O 1
ATOM 777 N N . GLY A 1 97 ? -8.484 1.460 24.491 1.00 92.12 97 GLY A N 1
ATOM 778 C CA . GLY A 1 97 ? -7.575 2.086 25.451 1.00 92.12 97 GLY A CA 1
ATOM 779 C C . GLY A 1 97 ? -8.251 2.397 26.788 1.00 92.12 97 GLY A C 1
ATOM 780 O O . GLY A 1 97 ? -7.683 2.114 27.845 1.00 92.12 97 GLY A O 1
ATOM 781 N N . TYR A 1 98 ? -9.478 2.922 26.754 1.00 92.06 98 TYR A N 1
ATOM 782 C CA . TYR A 1 98 ? -10.265 3.176 27.961 1.00 92.06 98 TYR A CA 1
ATOM 783 C C . TYR A 1 98 ? -10.614 1.880 28.706 1.00 92.06 98 TYR A C 1
ATOM 785 O O . TYR A 1 98 ? -10.420 1.791 29.918 1.00 92.06 98 TYR A O 1
ATOM 793 N N . GLU A 1 99 ? -11.081 0.856 27.989 1.00 93.06 99 GLU A N 1
ATOM 794 C CA . GLU A 1 99 ? -11.405 -0.453 28.568 1.00 93.06 99 GLU A CA 1
ATOM 795 C C . GLU A 1 99 ? -10.178 -1.116 29.206 1.00 93.06 99 GLU A C 1
ATOM 797 O O . GLU A 1 99 ? -10.249 -1.608 30.334 1.00 93.06 99 GLU A O 1
ATOM 802 N N . ALA A 1 100 ? -9.028 -1.078 28.527 1.00 94.25 100 ALA A N 1
ATOM 803 C CA . ALA A 1 100 ? -7.774 -1.601 29.059 1.00 94.25 100 ALA A CA 1
ATOM 804 C C . ALA A 1 100 ? -7.353 -0.876 30.347 1.00 94.25 100 ALA A C 1
ATOM 806 O O . ALA A 1 100 ? -6.931 -1.526 31.308 1.00 94.25 100 ALA A O 1
ATOM 807 N N . ALA A 1 101 ? -7.500 0.453 30.397 1.00 94.50 101 ALA A N 1
ATOM 808 C CA . ALA A 1 101 ? -7.227 1.237 31.598 1.00 94.50 101 ALA A CA 1
ATOM 809 C C . ALA A 1 101 ? -8.181 0.878 32.749 1.00 94.50 101 ALA A C 1
ATOM 811 O O . ALA A 1 101 ? -7.730 0.729 33.882 1.00 94.50 101 ALA A O 1
ATOM 812 N N . ALA A 1 102 ? -9.471 0.686 32.459 1.00 94.56 102 ALA A N 1
ATOM 813 C CA . ALA A 1 102 ? -10.475 0.313 33.452 1.00 94.56 102 ALA A CA 1
ATOM 814 C C . ALA A 1 102 ? -10.246 -1.091 34.040 1.00 94.56 102 ALA A C 1
ATOM 816 O O . ALA A 1 102 ? -10.460 -1.287 35.231 1.00 94.56 102 ALA A O 1
ATOM 817 N N . ILE A 1 103 ? -9.796 -2.059 33.233 1.00 93.56 103 ILE A N 1
ATOM 818 C CA . ILE A 1 103 ? -9.462 -3.419 33.700 1.00 93.56 103 ILE A CA 1
ATOM 819 C C . ILE A 1 103 ? -8.153 -3.440 34.506 1.00 93.56 103 ILE A C 1
ATOM 821 O O . ILE A 1 103 ? -7.966 -4.311 35.354 1.00 93.56 103 ILE A O 1
ATOM 825 N N . SER A 1 104 ? -7.237 -2.509 34.235 1.00 90.56 104 SER A N 1
ATOM 826 C CA . SER A 1 104 ? -5.907 -2.480 34.860 1.00 90.56 104 SER A CA 1
ATOM 827 C C . SER A 1 104 ? -5.851 -1.730 36.201 1.00 90.56 104 SER A C 1
ATOM 829 O O . SER A 1 104 ? -4.781 -1.700 36.811 1.00 90.56 104 SER A O 1
ATOM 831 N N . ALA A 1 105 ? -6.952 -1.104 36.632 1.00 72.31 105 ALA A N 1
ATOM 832 C CA . ALA A 1 105 ? -7.076 -0.347 37.883 1.00 72.31 105 ALA A CA 1
ATOM 833 C C . ALA A 1 105 ? -7.636 -1.209 39.026 1.00 72.31 105 ALA A C 1
ATOM 835 O O . ALA A 1 105 ? -7.150 -1.037 40.169 1.00 72.31 105 ALA A O 1
#